Protein AF-A0A528AWJ3-F1 (afdb_monomer_lite)

Radius of gyration: 20.51 Å; chains: 1; bounding box: 45×67×60 Å

Structure (mmCIF, N/CA/C/O backbone):
data_AF-A0A528AWJ3-F1
#
_entry.id   AF-A0A528AWJ3-F1
#
loop_
_atom_site.group_PDB
_atom_site.id
_atom_site.type_symbol
_atom_site.label_atom_id
_atom_site.label_alt_id
_atom_site.label_comp_id
_atom_site.label_asym_id
_atom_site.label_entity_id
_atom_site.label_seq_id
_atom_site.pdbx_PDB_ins_code
_atom_site.Cartn_x
_atom_site.Cartn_y
_atom_site.Cartn_z
_atom_site.occupancy
_atom_site.B_iso_or_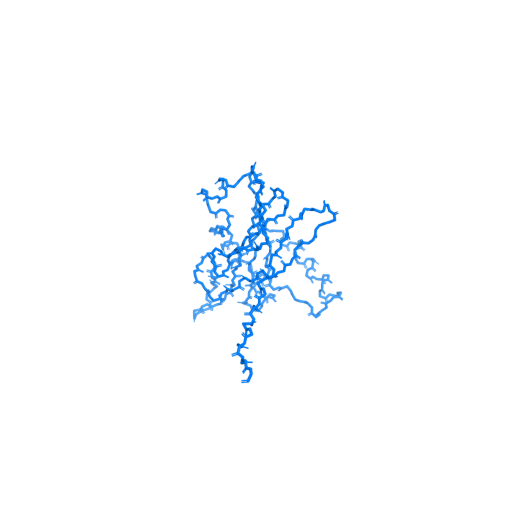equiv
_atom_site.auth_seq_id
_atom_site.auth_comp_id
_atom_site.auth_asym_id
_atom_site.auth_atom_id
_atom_site.pdbx_PDB_model_num
ATOM 1 N N . MET A 1 1 ? -3.768 12.787 -2.830 1.00 46.75 1 MET A N 1
ATOM 2 C CA . MET A 1 1 ? -2.562 13.603 -2.541 1.00 46.75 1 MET A CA 1
ATOM 3 C C . MET A 1 1 ? -1.478 13.110 -3.487 1.00 46.75 1 MET A C 1
ATOM 5 O O . MET A 1 1 ? -1.404 11.903 -3.645 1.00 46.75 1 MET A O 1
ATOM 9 N N . LYS A 1 2 ? -0.705 13.971 -4.160 1.00 54.62 2 LYS A N 1
ATOM 10 C CA . LYS A 1 2 ? 0.422 13.482 -4.975 1.00 54.62 2 LYS A CA 1
ATOM 11 C C . LYS A 1 2 ? 1.639 13.238 -4.072 1.00 54.62 2 LYS A C 1
ATOM 13 O O . LYS A 1 2 ? 1.894 14.103 -3.226 1.00 54.62 2 LYS A O 1
ATOM 18 N N . PRO A 1 3 ? 2.358 12.112 -4.220 1.00 64.44 3 PRO A N 1
ATOM 19 C CA . PRO A 1 3 ? 3.643 11.906 -3.562 1.00 64.44 3 PRO A CA 1
ATOM 20 C C . PRO A 1 3 ? 4.598 13.079 -3.826 1.00 64.44 3 PRO A C 1
ATOM 22 O O . PRO A 1 3 ? 4.513 13.758 -4.848 1.00 64.44 3 PRO A O 1
ATOM 25 N N . ASN A 1 4 ? 5.486 13.365 -2.872 1.00 78.00 4 ASN A N 1
ATOM 26 C CA . ASN A 1 4 ? 6.533 14.366 -3.062 1.00 78.00 4 ASN A CA 1
ATOM 27 C C . ASN A 1 4 ? 7.784 13.680 -3.624 1.00 78.00 4 ASN A C 1
ATOM 29 O O . ASN A 1 4 ? 8.653 13.246 -2.861 1.00 78.00 4 ASN A O 1
ATOM 33 N N . ASP A 1 5 ? 7.871 13.606 -4.950 1.00 79.88 5 ASP A N 1
ATOM 34 C CA . ASP A 1 5 ? 8.945 12.917 -5.678 1.00 79.88 5 ASP A CA 1
ATOM 35 C C . ASP A 1 5 ? 10.340 13.404 -5.268 1.00 79.88 5 ASP A C 1
ATOM 37 O O . ASP A 1 5 ? 11.279 12.617 -5.133 1.00 79.88 5 ASP A O 1
ATOM 41 N N . GLN A 1 6 ? 10.481 14.706 -5.002 1.00 83.94 6 GLN A N 1
ATOM 42 C CA . GLN A 1 6 ? 11.745 15.289 -4.560 1.00 83.94 6 GLN A CA 1
ATOM 43 C C . GLN A 1 6 ? 12.164 14.741 -3.190 1.00 83.94 6 GLN A C 1
ATOM 45 O O . GLN A 1 6 ? 13.336 14.426 -2.977 1.00 83.94 6 GLN A O 1
ATOM 50 N N . ALA A 1 7 ? 11.215 14.594 -2.263 1.00 85.75 7 ALA A N 1
ATOM 51 C CA . ALA A 1 7 ? 11.493 14.037 -0.945 1.00 85.75 7 ALA A CA 1
ATOM 52 C C . ALA A 1 7 ? 11.870 12.551 -1.022 1.00 85.75 7 ALA A C 1
ATOM 54 O O . ALA A 1 7 ? 12.755 12.120 -0.284 1.00 85.75 7 ALA A O 1
ATOM 55 N N . VAL A 1 8 ? 11.228 11.775 -1.902 1.00 86.12 8 VAL A N 1
ATOM 56 C CA . VAL A 1 8 ? 11.547 10.351 -2.102 1.00 86.12 8 VAL A CA 1
ATOM 57 C C . VAL A 1 8 ? 12.961 10.190 -2.656 1.00 86.12 8 VAL A C 1
ATOM 59 O O . VAL A 1 8 ? 13.755 9.443 -2.083 1.00 86.12 8 VAL A O 1
ATOM 62 N N . ARG A 1 9 ? 13.322 10.952 -3.695 1.00 89.31 9 ARG A N 1
ATOM 63 C CA . ARG A 1 9 ? 14.670 10.920 -4.286 1.00 89.31 9 ARG A CA 1
ATOM 64 C C . ARG A 1 9 ? 15.745 11.309 -3.274 1.00 89.31 9 ARG A C 1
ATOM 66 O O . ARG A 1 9 ? 16.703 10.564 -3.096 1.00 89.31 9 ARG A O 1
ATOM 73 N N . LEU A 1 10 ? 15.537 12.399 -2.533 1.00 90.75 10 LEU A N 1
ATO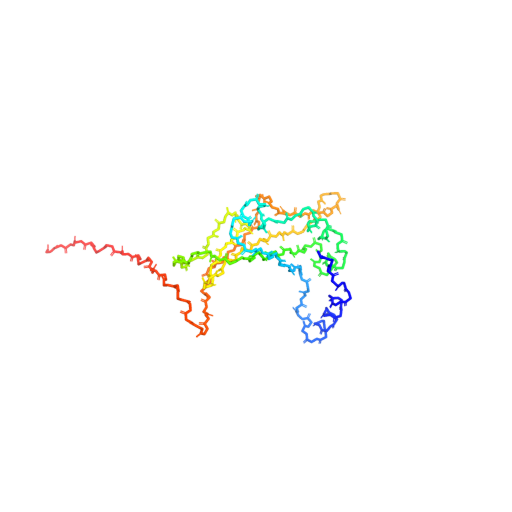M 74 C CA . LEU A 1 10 ? 16.481 12.850 -1.507 1.00 90.75 10 LEU A CA 1
ATOM 75 C C . LEU A 1 10 ? 16.674 11.810 -0.390 1.00 90.75 10 LEU A C 1
ATOM 77 O O . LEU A 1 10 ? 17.795 11.565 0.054 1.00 90.75 10 LEU A O 1
ATOM 81 N N . LYS A 1 11 ? 15.587 11.177 0.068 1.00 89.12 11 LYS A N 1
ATOM 82 C CA . LYS A 1 11 ? 15.665 10.097 1.063 1.00 89.12 11 LYS A CA 1
ATOM 83 C C . LYS A 1 11 ? 16.395 8.880 0.501 1.00 89.12 11 LYS A C 1
ATOM 85 O O . LYS A 1 11 ? 17.208 8.300 1.213 1.00 89.12 11 LYS A O 1
ATOM 90 N N . SER A 1 12 ? 16.141 8.519 -0.756 1.00 88.81 12 SER A N 1
ATOM 91 C CA . SER A 1 12 ? 16.838 7.414 -1.417 1.00 88.81 12 SER A CA 1
ATOM 92 C C . SER A 1 12 ? 18.342 7.675 -1.498 1.00 88.81 12 SER A C 1
ATOM 94 O O . SER A 1 12 ? 19.117 6.805 -1.125 1.00 88.81 12 SER A O 1
ATOM 96 N N . GLU A 1 13 ? 18.764 8.881 -1.888 1.00 92.12 13 GLU A N 1
ATOM 97 C CA . GLU A 1 13 ? 20.184 9.261 -1.931 1.00 92.12 13 GLU A CA 1
ATOM 98 C C . GLU A 1 13 ? 20.856 9.187 -0.554 1.00 92.12 13 GLU A C 1
ATOM 100 O O . GLU A 1 13 ? 21.994 8.730 -0.431 1.00 92.12 13 GLU A O 1
ATOM 105 N N . LEU A 1 14 ? 20.163 9.619 0.504 1.00 93.00 14 LEU A N 1
ATOM 106 C CA . LEU A 1 14 ? 20.662 9.487 1.872 1.00 93.00 14 LEU A CA 1
ATOM 107 C C . LEU A 1 14 ? 20.845 8.012 2.255 1.00 93.00 14 LEU A C 1
ATOM 109 O O . LEU A 1 14 ? 21.882 7.649 2.814 1.00 93.00 14 LEU A O 1
ATOM 113 N N . MET A 1 15 ? 19.855 7.169 1.951 1.00 92.44 15 MET A N 1
ATOM 114 C CA . MET A 1 15 ? 19.887 5.743 2.277 1.00 92.44 15 MET A CA 1
ATOM 115 C C . MET A 1 15 ? 20.966 4.999 1.492 1.00 92.44 15 MET A C 1
ATOM 117 O O . MET A 1 15 ? 21.692 4.214 2.097 1.00 92.44 15 MET A O 1
ATOM 121 N N . ASP A 1 16 ? 21.163 5.317 0.211 1.00 91.88 16 ASP A N 1
ATOM 122 C CA . ASP A 1 16 ? 22.238 4.748 -0.611 1.00 91.88 16 ASP A CA 1
ATOM 123 C C . ASP A 1 16 ? 23.625 5.020 0.007 1.00 91.88 16 ASP A C 1
ATOM 125 O O . ASP A 1 16 ? 24.536 4.201 -0.096 1.00 91.88 16 ASP A O 1
ATOM 129 N N . ARG A 1 17 ? 23.797 6.159 0.693 1.00 93.75 17 ARG A N 1
ATOM 130 C CA . ARG A 1 17 ? 25.060 6.520 1.361 1.00 93.75 17 ARG A CA 1
ATOM 131 C C . ARG A 1 17 ? 25.192 5.916 2.754 1.00 93.75 17 ARG A C 1
ATOM 133 O O . ARG A 1 17 ? 26.287 5.516 3.140 1.00 93.75 17 ARG A O 1
ATOM 140 N N . TRP A 1 18 ? 24.110 5.904 3.527 1.00 93.44 18 TRP A N 1
ATOM 141 C CA . TRP A 1 18 ? 24.140 5.500 4.934 1.00 93.44 18 TRP A CA 1
ATOM 142 C C . TRP A 1 18 ? 24.013 3.984 5.110 1.00 93.44 18 TRP A C 1
ATOM 144 O O . TRP A 1 18 ? 24.675 3.387 5.957 1.00 93.44 18 TRP A O 1
ATOM 154 N N . ALA A 1 19 ? 23.147 3.358 4.320 1.00 92.38 19 ALA A N 1
ATOM 155 C CA . ALA A 1 19 ? 22.792 1.951 4.413 1.00 92.38 19 ALA A CA 1
ATOM 156 C C . ALA A 1 19 ? 22.639 1.344 3.004 1.00 92.38 19 ALA A C 1
ATOM 158 O O . ALA A 1 19 ? 21.545 0.917 2.645 1.00 92.38 19 ALA A O 1
ATOM 159 N N . PRO A 1 20 ? 23.731 1.239 2.219 1.00 90.50 20 PRO A N 1
ATOM 160 C CA . PRO A 1 20 ? 23.702 0.782 0.818 1.00 90.50 20 PRO A CA 1
ATOM 161 C C . PRO A 1 20 ? 23.189 -0.653 0.616 1.00 90.50 20 PRO A C 1
ATOM 163 O O . PRO A 1 20 ? 22.956 -1.085 -0.506 1.00 90.50 20 PRO A O 1
ATOM 166 N N . HIS A 1 21 ? 23.048 -1.418 1.697 1.00 88.25 21 HIS A N 1
ATOM 167 C CA . HIS A 1 21 ? 22.469 -2.759 1.691 1.00 88.25 21 HIS A CA 1
ATOM 168 C C . HIS A 1 21 ? 20.930 -2.748 1.740 1.00 88.25 21 HIS A C 1
ATOM 170 O O . HIS A 1 21 ? 20.316 -3.810 1.673 1.00 88.25 21 HIS A O 1
ATOM 176 N N . LEU A 1 22 ? 20.308 -1.576 1.905 1.00 88.56 22 LEU A N 1
ATOM 177 C CA . LEU A 1 22 ? 18.863 -1.382 1.867 1.00 88.56 22 LEU A CA 1
ATOM 178 C C . LEU A 1 22 ? 18.472 -0.724 0.543 1.00 88.56 22 LEU A C 1
ATOM 180 O O . LEU A 1 22 ? 19.149 0.180 0.062 1.00 88.56 22 LEU A O 1
ATOM 184 N N . THR A 1 23 ? 17.348 -1.153 -0.022 1.00 87.12 23 THR A N 1
ATOM 185 C CA . THR A 1 23 ? 16.823 -0.633 -1.290 1.00 87.12 23 THR A CA 1
ATOM 186 C C . THR A 1 23 ? 15.380 -0.186 -1.105 1.00 87.12 23 THR A C 1
ATOM 188 O O . THR A 1 23 ? 14.628 -0.778 -0.328 1.00 87.12 23 THR A O 1
ATOM 191 N N . LEU A 1 24 ? 14.989 0.869 -1.819 1.00 89.94 24 LEU A N 1
ATOM 192 C CA . LEU A 1 24 ? 13.593 1.268 -1.931 1.00 89.94 24 LEU A CA 1
ATOM 193 C C . LEU A 1 24 ? 12.838 0.226 -2.766 1.00 89.94 24 LEU A C 1
ATOM 195 O O . LEU A 1 24 ? 13.090 0.096 -3.958 1.00 89.94 24 LEU A O 1
ATOM 199 N N . ILE A 1 25 ? 11.917 -0.498 -2.134 1.00 92.50 25 ILE A N 1
ATOM 200 C CA . ILE A 1 25 ? 11.146 -1.576 -2.776 1.00 92.50 25 ILE A CA 1
ATOM 201 C C . ILE A 1 25 ? 9.660 -1.247 -2.943 1.00 92.50 25 ILE A C 1
ATOM 203 O O . ILE A 1 25 ? 8.906 -2.085 -3.428 1.00 92.50 25 ILE A O 1
ATOM 207 N N . GLY A 1 26 ? 9.196 -0.079 -2.496 1.00 92.25 26 GLY A N 1
ATOM 208 C CA . GLY A 1 26 ? 7.766 0.196 -2.471 1.00 92.25 26 GLY A CA 1
ATOM 209 C C . GLY A 1 26 ? 7.373 1.581 -1.985 1.00 92.25 26 GLY A C 1
ATOM 210 O O . GLY A 1 26 ? 8.203 2.330 -1.467 1.00 92.25 26 GLY A O 1
ATOM 211 N N . ASP A 1 27 ? 6.081 1.860 -2.122 1.00 89.06 27 ASP A N 1
ATOM 212 C CA . ASP A 1 27 ? 5.407 3.031 -1.569 1.00 89.06 27 ASP A CA 1
ATOM 213 C C . ASP A 1 27 ? 4.499 2.647 -0.390 1.00 89.06 27 ASP A C 1
ATOM 215 O O . ASP A 1 27 ? 3.952 1.539 -0.314 1.00 89.06 27 ASP A O 1
ATOM 219 N N . PHE A 1 28 ? 4.343 3.598 0.528 1.00 91.44 28 PHE A N 1
ATOM 220 C CA . PHE A 1 28 ? 3.425 3.533 1.648 1.00 91.44 28 PHE A CA 1
ATOM 221 C C . PHE A 1 28 ? 2.625 4.829 1.756 1.00 91.44 28 PHE A C 1
ATOM 223 O O . PHE A 1 28 ? 3.195 5.909 1.934 1.00 91.44 28 PHE A O 1
ATOM 230 N N . HIS A 1 29 ? 1.301 4.709 1.784 1.00 90.56 29 HIS A N 1
ATOM 231 C CA . HIS A 1 29 ? 0.410 5.832 2.057 1.00 90.56 29 HIS A CA 1
ATOM 232 C C . HIS A 1 29 ? -0.710 5.442 3.018 1.00 90.56 29 HIS A C 1
ATOM 234 O O . HIS A 1 29 ? -0.936 4.268 3.323 1.00 90.56 29 HIS A O 1
ATOM 240 N N . SER A 1 30 ? -1.408 6.451 3.530 1.00 93.56 30 SER A N 1
ATOM 241 C CA . SER A 1 30 ? -2.498 6.259 4.473 1.00 93.56 30 SER A CA 1
ATOM 242 C C . SER A 1 30 ? -3.797 6.907 4.017 1.00 93.56 30 SER A C 1
ATOM 244 O O . SER A 1 30 ? -3.806 8.002 3.455 1.00 93.56 30 SER A O 1
ATOM 246 N N . HIS A 1 31 ? -4.905 6.236 4.321 1.00 93.62 31 HIS A N 1
ATOM 247 C CA . HIS A 1 31 ? -6.254 6.777 4.204 1.00 93.62 31 HIS A CA 1
ATOM 248 C C . HIS A 1 31 ? -6.818 7.010 5.600 1.00 93.62 31 HIS A C 1
ATOM 250 O O . HIS A 1 31 ? -6.798 6.121 6.451 1.00 93.62 31 HIS A O 1
ATOM 256 N N . THR A 1 32 ? -7.328 8.207 5.849 1.00 94.75 32 THR A N 1
ATOM 257 C CA . THR A 1 32 ? -7.944 8.562 7.128 1.00 94.75 32 THR A CA 1
ATOM 258 C C . THR A 1 32 ? -9.430 8.778 6.926 1.00 94.75 32 THR A C 1
ATOM 260 O O . THR A 1 32 ? -9.815 9.514 6.021 1.00 94.75 32 THR A O 1
ATOM 263 N N . TYR A 1 33 ? -10.235 8.187 7.801 1.00 95.12 33 TYR A N 1
ATOM 264 C CA . TYR A 1 33 ? -11.685 8.345 7.805 1.00 95.12 33 TYR A CA 1
ATOM 265 C C . TYR A 1 33 ? -12.178 8.657 9.211 1.00 95.12 33 TYR A C 1
ATOM 267 O O . TYR A 1 33 ? -11.580 8.226 10.204 1.00 95.12 33 TYR A O 1
ATOM 275 N N . GLU A 1 34 ? -13.300 9.362 9.297 1.00 92.94 34 GLU A N 1
ATOM 276 C CA . GLU A 1 34 ? -13.862 9.791 10.577 1.00 92.94 34 GLU A CA 1
ATOM 277 C C . GLU A 1 34 ? -14.329 8.591 11.401 1.00 92.94 34 GLU A C 1
ATOM 279 O O . GLU A 1 34 ? -14.142 8.527 12.619 1.00 92.94 34 GLU A O 1
ATOM 284 N N . ASN A 1 35 ? -14.938 7.605 10.742 1.00 92.62 35 ASN A N 1
ATOM 285 C CA . ASN A 1 35 ? -15.548 6.475 11.426 1.00 92.62 35 ASN A CA 1
ATOM 286 C C . ASN A 1 35 ? -15.624 5.210 10.562 1.00 92.62 35 ASN A C 1
ATOM 288 O O . ASN A 1 35 ? -15.424 5.212 9.350 1.00 92.62 35 ASN A O 1
ATOM 292 N N . LEU A 1 36 ? -15.963 4.102 11.222 1.00 92.56 36 LEU A N 1
ATOM 293 C CA . LEU A 1 36 ? -16.066 2.785 10.597 1.00 92.56 36 LEU A CA 1
ATOM 294 C C . LEU A 1 36 ? -17.152 2.690 9.509 1.00 92.56 36 LEU A C 1
ATOM 296 O O . LEU A 1 36 ? -17.029 1.837 8.632 1.00 92.56 36 LEU A O 1
ATOM 300 N N . ALA A 1 37 ? -18.221 3.493 9.577 1.00 93.12 37 ALA A N 1
ATOM 301 C CA . ALA A 1 37 ? -19.278 3.458 8.565 1.00 93.12 37 ALA A CA 1
ATOM 302 C C . ALA A 1 37 ? -18.751 4.001 7.234 1.00 93.12 37 ALA A C 1
ATOM 304 O O . ALA A 1 37 ? -18.831 3.305 6.229 1.00 93.12 37 ALA A O 1
ATOM 305 N N . GLU A 1 38 ? -18.073 5.149 7.271 1.00 94.00 38 GLU A N 1
ATOM 306 C CA . GLU A 1 38 ? -17.440 5.754 6.097 1.00 94.00 38 GLU A CA 1
ATOM 307 C C . GLU A 1 38 ? -16.473 4.783 5.402 1.00 94.00 38 GLU A C 1
ATOM 309 O O . GLU A 1 38 ? -16.596 4.538 4.203 1.00 94.00 38 GLU A O 1
ATOM 314 N N . VAL A 1 39 ? -15.583 4.133 6.167 1.00 94.38 39 VAL A N 1
ATOM 315 C CA . VAL A 1 39 ? -14.650 3.124 5.630 1.00 94.38 39 VAL A CA 1
ATOM 316 C C . VAL A 1 39 ? -15.390 1.991 4.917 1.00 94.38 39 VAL A C 1
ATOM 318 O O . VAL A 1 39 ? -14.933 1.508 3.882 1.00 94.38 39 VAL A O 1
ATOM 321 N N . ARG A 1 40 ? -16.507 1.517 5.478 1.00 92.44 40 ARG A N 1
ATOM 322 C CA . ARG A 1 40 ? -17.264 0.383 4.928 1.00 92.44 40 ARG A CA 1
ATOM 323 C C . ARG A 1 40 ? -18.035 0.763 3.676 1.00 92.44 40 ARG A C 1
ATOM 325 O O . ARG A 1 40 ? -18.006 -0.007 2.718 1.00 92.44 40 ARG A O 1
ATOM 332 N N . ASP A 1 41 ? -18.678 1.922 3.690 1.00 92.81 41 ASP A N 1
ATOM 333 C CA . ASP A 1 41 ? -19.552 2.380 2.613 1.00 92.81 41 ASP A CA 1
ATOM 334 C C . ASP A 1 41 ? -18.776 2.551 1.307 1.00 92.81 41 ASP A C 1
ATOM 336 O O . ASP A 1 41 ? -19.239 2.135 0.244 1.00 92.81 41 ASP A O 1
ATOM 340 N N . ILE A 1 42 ? -17.553 3.082 1.393 1.00 93.25 42 ILE A N 1
ATOM 341 C CA . ILE A 1 42 ? -16.710 3.318 0.215 1.00 93.25 42 ILE A CA 1
ATOM 342 C C . ILE A 1 42 ? -15.613 2.269 0.030 1.00 93.25 42 ILE A C 1
ATOM 344 O O . ILE A 1 42 ? -14.829 2.369 -0.908 1.00 93.25 42 ILE A O 1
ATOM 348 N N . ARG A 1 43 ? -15.539 1.273 0.924 1.00 94.31 43 ARG A N 1
ATOM 349 C CA . ARG A 1 43 ? -14.431 0.306 1.000 1.00 94.31 43 ARG A CA 1
ATOM 350 C C . ARG A 1 43 ? -13.067 1.000 1.050 1.00 94.31 43 ARG A C 1
ATOM 352 O O . ARG A 1 43 ? -12.151 0.626 0.334 1.00 94.31 43 ARG A O 1
ATOM 359 N N . GLY A 1 44 ? -12.905 1.973 1.945 1.00 94.38 44 GLY A N 1
ATOM 360 C CA . GLY A 1 44 ? -11.703 2.815 2.056 1.00 94.38 44 GLY A CA 1
ATOM 361 C C . GLY A 1 44 ? -10.396 2.085 2.405 1.00 94.38 44 GLY A C 1
ATOM 362 O O . GLY A 1 44 ? -9.341 2.710 2.479 1.00 94.38 44 GLY A O 1
ATOM 363 N N . PHE A 1 45 ? -10.455 0.774 2.656 1.00 94.56 45 PHE A N 1
ATOM 364 C CA . PHE A 1 45 ? -9.300 -0.122 2.789 1.00 94.56 45 PHE A CA 1
ATOM 365 C C . PHE A 1 45 ? -8.833 -0.728 1.454 1.00 94.56 45 PHE A C 1
ATOM 367 O O . PHE A 1 45 ? -7.805 -1.399 1.416 1.00 94.56 45 PHE A O 1
ATOM 374 N N . GLU A 1 46 ? -9.585 -0.546 0.369 1.00 95.75 46 GLU A N 1
ATOM 375 C CA . GLU A 1 46 ? -9.181 -0.890 -0.994 1.00 95.75 46 GLU A CA 1
ATOM 376 C C . GLU A 1 46 ? -8.393 0.280 -1.615 1.00 95.75 46 GLU A C 1
ATOM 378 O O . GLU A 1 46 ? -8.629 1.442 -1.285 1.00 95.75 46 GLU A O 1
ATOM 383 N N . PHE A 1 47 ? -7.442 -0.026 -2.501 1.00 95.81 47 PHE A N 1
ATOM 384 C CA . PHE A 1 47 ? -6.799 0.990 -3.337 1.00 95.81 47 PHE A CA 1
ATOM 385 C C . PHE A 1 47 ? -7.842 1.619 -4.263 1.00 95.81 47 PHE A C 1
ATOM 387 O O . PHE A 1 47 ? -8.664 0.902 -4.839 1.00 95.81 47 PHE A O 1
ATOM 394 N N . SER A 1 48 ? -7.817 2.935 -4.418 1.00 94.38 48 SER A N 1
ATOM 395 C CA . SER A 1 48 ? -8.610 3.619 -5.434 1.00 94.38 48 SER A CA 1
ATOM 396 C C . SER A 1 48 ? -7.960 3.497 -6.814 1.00 94.38 48 SER A C 1
ATOM 398 O O . SER A 1 48 ? -6.765 3.221 -6.936 1.00 94.38 48 SER A O 1
ATOM 400 N N . ASP A 1 49 ? -8.726 3.783 -7.868 1.00 94.69 49 ASP A N 1
ATOM 401 C CA . ASP A 1 49 ? -8.185 3.856 -9.232 1.00 94.69 49 ASP A CA 1
ATOM 402 C C . ASP A 1 49 ? -7.063 4.903 -9.347 1.00 94.69 49 ASP A C 1
ATOM 404 O O . ASP A 1 49 ? -6.136 4.745 -10.137 1.00 94.69 49 ASP A O 1
ATOM 408 N N . ALA A 1 50 ? -7.129 5.971 -8.543 1.00 93.56 50 ALA A N 1
ATOM 409 C CA . ALA A 1 50 ? -6.093 6.996 -8.499 1.00 93.56 50 ALA A CA 1
ATOM 410 C C . ALA A 1 50 ? -4.808 6.490 -7.827 1.00 93.56 50 ALA A C 1
ATOM 412 O O . ALA A 1 50 ? -3.720 6.845 -8.282 1.00 93.56 50 ALA A O 1
ATOM 413 N N . ASP A 1 51 ? -4.926 5.650 -6.794 1.00 94.25 51 ASP A N 1
ATOM 414 C CA . ASP A 1 51 ? -3.771 5.029 -6.134 1.00 94.25 51 ASP A CA 1
ATOM 415 C C . ASP A 1 51 ? -3.081 4.056 -7.096 1.00 94.25 51 ASP A C 1
ATOM 417 O O . ASP A 1 51 ? -1.870 4.138 -7.295 1.00 94.25 51 ASP A O 1
ATOM 421 N N . GLU A 1 52 ? -3.853 3.194 -7.774 1.00 95.38 52 GLU A N 1
ATOM 422 C CA . GLU A 1 52 ? -3.311 2.272 -8.780 1.00 95.38 52 GLU A CA 1
ATOM 423 C C . GLU A 1 52 ? -2.670 3.028 -9.955 1.00 95.38 52 GLU A C 1
ATOM 425 O O . GLU A 1 52 ? -1.566 2.682 -10.375 1.00 95.38 52 GLU A O 1
ATOM 430 N N . ALA A 1 53 ? -3.313 4.082 -10.468 1.00 94.94 53 ALA A N 1
ATOM 431 C CA . ALA A 1 53 ? -2.757 4.887 -11.554 1.00 94.94 53 ALA A CA 1
ATOM 432 C C . ALA A 1 53 ? -1.448 5.576 -11.147 1.00 94.94 53 ALA A C 1
ATOM 434 O O . ALA A 1 53 ? -0.467 5.495 -11.883 1.00 94.94 53 ALA A O 1
ATOM 435 N N . SER A 1 54 ? -1.408 6.202 -9.965 1.00 93.25 54 SER A N 1
ATOM 436 C CA . SER A 1 54 ? -0.194 6.849 -9.455 1.00 93.25 54 SER A CA 1
ATOM 437 C C . SER A 1 54 ? 0.939 5.846 -9.243 1.00 93.25 54 SER A C 1
ATOM 439 O O . SER A 1 54 ? 2.088 6.165 -9.521 1.00 93.25 54 SER A O 1
ATOM 441 N N . PHE A 1 55 ? 0.627 4.638 -8.770 1.00 94.69 55 PHE A N 1
ATOM 442 C CA . PHE A 1 55 ? 1.614 3.583 -8.550 1.00 94.69 55 PHE A CA 1
ATOM 443 C C . PHE A 1 55 ? 2.197 3.027 -9.855 1.00 94.69 55 PHE A C 1
ATOM 445 O O . PHE A 1 55 ? 3.380 2.696 -9.917 1.00 94.69 55 PHE A O 1
ATOM 452 N N . LEU A 1 56 ? 1.385 2.903 -10.908 1.00 95.88 56 LEU A N 1
ATOM 453 C CA . LEU A 1 56 ? 1.840 2.418 -12.216 1.00 95.88 56 LEU A CA 1
ATOM 454 C C . LEU A 1 56 ? 2.684 3.461 -12.974 1.00 95.88 56 LEU A C 1
ATOM 456 O O . LEU A 1 56 ? 3.558 3.079 -13.756 1.00 95.88 56 LEU A O 1
ATOM 460 N N . ASP A 1 57 ? 2.437 4.749 -12.734 1.00 95.19 57 ASP A N 1
ATOM 461 C CA . ASP A 1 57 ? 3.105 5.881 -13.396 1.00 95.19 57 ASP A CA 1
ATOM 462 C C . ASP A 1 57 ? 4.436 6.296 -12.723 1.00 95.19 57 ASP A C 1
ATOM 464 O O . ASP A 1 57 ? 5.168 7.128 -13.252 1.00 95.19 57 ASP A O 1
ATOM 468 N N . ASP A 1 58 ? 4.795 5.714 -11.570 1.00 93.56 58 ASP A N 1
ATOM 469 C CA . ASP A 1 58 ? 6.017 6.073 -10.830 1.00 93.56 58 ASP A CA 1
ATOM 470 C C . ASP A 1 58 ? 7.274 5.376 -11.380 1.00 93.56 58 ASP A C 1
ATOM 472 O O . ASP A 1 58 ? 7.746 4.361 -10.863 1.00 93.56 58 ASP A O 1
ATOM 476 N N . ASP A 1 59 ? 7.860 5.945 -12.432 1.00 94.12 59 ASP A N 1
ATOM 477 C CA . ASP A 1 59 ? 9.082 5.417 -13.052 1.00 94.12 59 ASP A CA 1
ATOM 478 C C . ASP A 1 59 ? 10.239 5.206 -12.069 1.00 94.12 59 ASP A C 1
ATOM 480 O O . ASP A 1 59 ? 10.964 4.215 -12.169 1.00 94.12 59 ASP A O 1
ATOM 484 N N . PHE A 1 60 ? 10.410 6.116 -11.106 1.00 92.94 60 PHE A N 1
ATOM 485 C CA . PHE A 1 60 ? 11.523 6.047 -10.162 1.00 92.94 60 PHE A CA 1
ATOM 486 C C . PHE A 1 60 ? 11.386 4.852 -9.226 1.00 92.94 60 PHE A C 1
ATOM 488 O O . PHE A 1 60 ? 12.359 4.132 -8.987 1.00 92.94 60 PHE A O 1
ATOM 495 N N . LEU A 1 61 ? 10.182 4.638 -8.699 1.00 93.12 61 LEU A N 1
ATOM 496 C CA . LEU A 1 61 ? 9.902 3.503 -7.837 1.00 93.12 61 LEU A CA 1
ATOM 497 C C . LEU A 1 61 ? 10.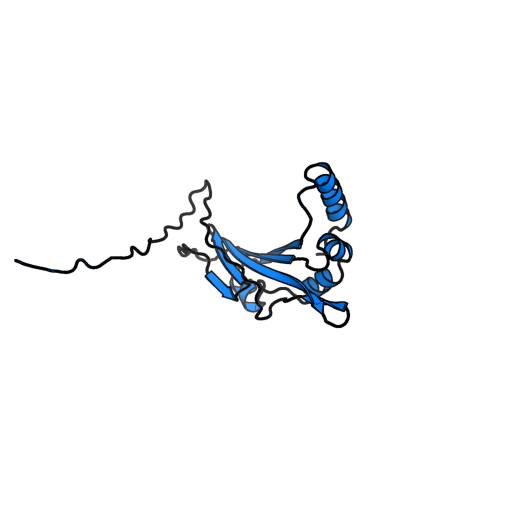088 2.179 -8.585 1.00 93.12 61 LEU A C 1
ATOM 499 O O . LEU A 1 61 ? 10.710 1.260 -8.050 1.00 93.12 61 LEU A O 1
ATOM 503 N N . TRP A 1 62 ? 9.579 2.085 -9.816 1.00 95.19 62 TRP A N 1
ATOM 504 C CA . TRP A 1 62 ? 9.696 0.876 -10.634 1.00 95.19 62 TRP A CA 1
ATOM 505 C C . TRP A 1 62 ? 11.152 0.540 -10.966 1.00 95.19 62 TRP A C 1
ATOM 507 O O . TRP A 1 62 ? 11.560 -0.608 -10.788 1.00 95.19 62 TRP A O 1
ATOM 517 N N . GLU A 1 63 ? 11.955 1.536 -11.349 1.00 93.56 63 GLU A N 1
ATOM 518 C CA . GLU A 1 63 ? 13.389 1.358 -11.601 1.00 93.56 63 GLU A CA 1
ATOM 519 C C . GLU A 1 63 ? 14.122 0.882 -10.335 1.00 93.56 63 GLU A C 1
ATOM 521 O O . GLU A 1 63 ? 14.863 -0.102 -10.366 1.00 93.56 63 GLU A O 1
ATOM 526 N N . ARG A 1 64 ? 13.878 1.533 -9.189 1.00 91.62 64 ARG A N 1
ATOM 527 C CA . ARG A 1 64 ? 14.531 1.190 -7.913 1.00 91.62 64 ARG A CA 1
ATOM 528 C C . ARG A 1 64 ? 14.155 -0.195 -7.394 1.00 91.62 64 ARG A C 1
ATOM 530 O O . ARG A 1 64 ? 14.998 -0.860 -6.795 1.00 91.62 64 ARG A O 1
ATOM 537 N N . ALA A 1 65 ? 12.922 -0.627 -7.637 1.00 93.00 65 ALA A N 1
ATOM 538 C CA . ALA A 1 65 ? 12.413 -1.924 -7.210 1.00 93.00 65 ALA A CA 1
ATOM 539 C C . ALA A 1 65 ? 12.602 -3.036 -8.259 1.00 93.00 65 ALA A C 1
ATOM 541 O O . ALA A 1 65 ? 12.018 -4.110 -8.103 1.00 93.00 65 ALA A O 1
ATOM 542 N N . ASN A 1 66 ? 13.392 -2.800 -9.317 1.00 93.38 66 ASN A N 1
ATOM 543 C CA . ASN A 1 66 ? 13.648 -3.766 -10.392 1.00 93.38 66 ASN A CA 1
ATOM 544 C C . ASN A 1 66 ? 12.344 -4.344 -10.981 1.00 93.38 66 ASN A C 1
ATOM 546 O O . ASN A 1 66 ? 12.142 -5.560 -11.028 1.00 93.38 66 ASN A O 1
ATOM 550 N N . ASP A 1 67 ? 11.431 -3.442 -11.350 1.00 95.44 67 ASP A N 1
ATOM 551 C CA . ASP A 1 67 ? 10.114 -3.717 -11.934 1.00 95.44 67 ASP A CA 1
ATOM 552 C C . ASP A 1 67 ? 9.162 -4.567 -11.071 1.00 95.44 67 ASP A C 1
ATOM 554 O O . ASP A 1 67 ? 8.149 -5.078 -11.561 1.00 95.44 67 ASP A O 1
ATOM 558 N N . GLN A 1 68 ? 9.465 -4.718 -9.776 1.00 94.75 68 GLN A N 1
ATOM 559 C CA . GLN A 1 68 ? 8.640 -5.449 -8.810 1.00 94.75 68 GLN A CA 1
ATOM 560 C C . GLN A 1 68 ? 8.333 -4.633 -7.540 1.00 94.75 68 GLN A C 1
ATOM 562 O O . GLN A 1 68 ? 8.553 -5.123 -6.426 1.00 94.75 68 GLN A O 1
ATOM 567 N N . PRO A 1 69 ? 7.831 -3.385 -7.658 1.00 96.69 69 PRO A N 1
ATOM 568 C CA . PRO A 1 69 ? 7.543 -2.568 -6.488 1.00 96.69 69 PRO A CA 1
ATOM 569 C C . PRO A 1 69 ? 6.368 -3.107 -5.669 1.00 96.69 69 PRO A C 1
ATOM 571 O O . PRO A 1 69 ? 5.473 -3.785 -6.175 1.00 96.69 69 PRO A O 1
ATOM 574 N N . ILE A 1 70 ? 6.339 -2.758 -4.388 1.00 96.00 70 ILE A N 1
ATOM 575 C CA . ILE A 1 70 ? 5.254 -3.066 -3.456 1.00 96.00 70 ILE A CA 1
ATOM 576 C C . ILE A 1 70 ? 4.470 -1.783 -3.172 1.00 96.00 70 ILE A C 1
ATOM 578 O O . ILE A 1 70 ? 5.054 -0.740 -2.900 1.00 96.00 70 ILE A O 1
ATOM 582 N N . MET A 1 71 ? 3.144 -1.861 -3.185 1.00 95.81 71 MET A N 1
ATOM 583 C CA . MET A 1 71 ? 2.266 -0.793 -2.713 1.00 95.81 71 MET A CA 1
ATOM 584 C C . MET A 1 71 ? 1.616 -1.229 -1.402 1.00 95.81 71 MET A C 1
ATOM 586 O O . MET A 1 71 ? 1.010 -2.302 -1.345 1.00 95.81 71 MET A O 1
ATOM 590 N N . LEU A 1 72 ? 1.727 -0.411 -0.356 1.00 95.75 72 LEU A N 1
ATOM 591 C CA . LEU A 1 72 ? 1.098 -0.659 0.940 1.00 95.75 72 LEU A CA 1
ATOM 592 C C . LEU A 1 72 ? 0.226 0.537 1.340 1.00 95.75 72 LEU A C 1
ATOM 594 O O . LEU A 1 72 ? 0.734 1.625 1.590 1.00 95.75 72 LEU A O 1
ATOM 598 N N . ALA A 1 73 ? -1.083 0.323 1.454 1.00 95.44 73 ALA A N 1
ATOM 599 C CA . ALA A 1 73 ? -2.000 1.311 2.015 1.00 95.44 73 ALA A CA 1
ATOM 600 C C . ALA A 1 73 ? -2.351 0.954 3.458 1.00 95.44 73 ALA A C 1
ATOM 602 O O . ALA A 1 73 ? -2.661 -0.202 3.768 1.00 95.44 73 ALA A O 1
ATOM 603 N N . MET A 1 74 ? -2.349 1.962 4.328 1.00 96.44 74 MET A N 1
ATOM 604 C CA . MET A 1 74 ? -2.879 1.862 5.682 1.00 96.44 74 MET A CA 1
ATOM 605 C C . MET A 1 74 ? -4.109 2.743 5.853 1.00 96.44 74 MET A C 1
ATOM 607 O O . MET A 1 74 ? -4.015 3.968 5.900 1.00 96.44 74 MET A O 1
ATOM 611 N N . THR A 1 75 ? -5.261 2.123 6.045 1.00 96.94 75 THR A N 1
ATOM 612 C CA . THR A 1 75 ? -6.485 2.847 6.379 1.00 96.94 75 THR A CA 1
ATOM 613 C C . THR A 1 75 ? -6.655 2.909 7.883 1.00 96.94 75 THR A C 1
ATOM 615 O O . THR A 1 75 ? -6.483 1.896 8.554 1.00 96.94 75 THR A O 1
ATOM 618 N N . ILE A 1 76 ? -7.024 4.068 8.423 1.00 96.19 76 ILE A N 1
ATOM 619 C CA . ILE A 1 76 ? -7.292 4.259 9.849 1.00 96.19 76 ILE A CA 1
ATOM 620 C C . ILE A 1 76 ? -8.618 4.993 10.058 1.00 96.19 76 ILE A C 1
ATOM 622 O O . ILE A 1 76 ? -8.932 5.956 9.357 1.00 96.19 76 ILE A O 1
ATOM 626 N N . CYS A 1 77 ? -9.386 4.557 11.054 1.00 95.31 77 CYS A N 1
ATOM 627 C CA . CYS A 1 77 ? -10.522 5.317 11.567 1.00 95.31 77 CYS A CA 1
ATOM 628 C C . CYS A 1 77 ? -10.673 5.145 13.080 1.00 95.31 77 CYS A C 1
ATOM 630 O O . CYS A 1 77 ? -10.155 4.192 13.674 1.00 95.31 77 CYS A O 1
ATOM 632 N N . LYS A 1 78 ? -11.452 6.034 13.698 1.00 92.31 78 LYS A N 1
ATOM 633 C CA . LYS A 1 78 ? -11.870 5.896 15.095 1.00 92.31 78 LYS A CA 1
ATOM 634 C C . LYS A 1 78 ? -13.109 4.998 15.206 1.00 92.31 78 LYS A C 1
ATOM 636 O O . LYS A 1 78 ? -14.011 5.026 14.366 1.00 92.31 78 LYS A O 1
ATOM 641 N N . LEU A 1 79 ? -13.154 4.166 16.239 1.00 87.12 79 LEU A N 1
ATOM 642 C CA . LEU A 1 79 ? -14.266 3.278 16.556 1.00 87.12 79 LEU A CA 1
ATOM 643 C C . LEU A 1 79 ? -15.218 3.964 17.541 1.00 87.12 79 LEU A C 1
ATOM 645 O O . LEU A 1 79 ? -14.804 4.445 18.590 1.00 87.12 79 LEU A O 1
ATOM 649 N N . ALA A 1 80 ? -16.520 3.943 17.244 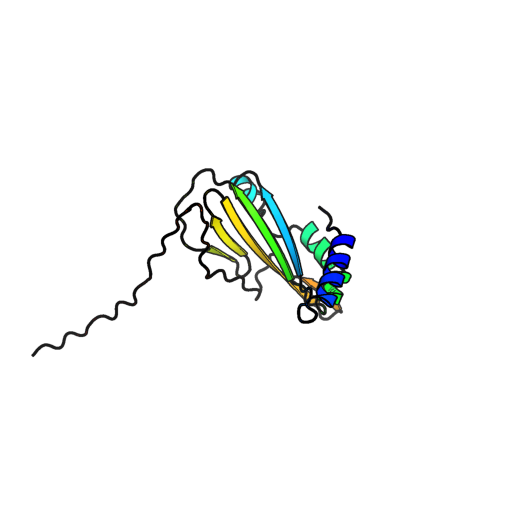1.00 82.56 80 ALA A N 1
ATOM 650 C CA . ALA A 1 80 ? -17.542 4.466 18.157 1.00 82.56 80 ALA A CA 1
ATOM 651 C C . ALA A 1 80 ? -17.692 3.621 19.439 1.00 82.56 80 ALA A C 1
ATOM 653 O O . ALA A 1 80 ? -18.160 4.110 20.465 1.00 82.56 80 ALA A O 1
ATOM 654 N N . ARG A 1 81 ? -17.329 2.334 19.370 1.00 78.06 81 ARG A N 1
ATOM 655 C CA . ARG A 1 81 ? -17.275 1.402 20.501 1.00 78.06 81 ARG A CA 1
ATOM 656 C C . ARG A 1 81 ? -16.059 0.504 20.346 1.00 78.06 81 ARG A C 1
ATOM 658 O O . ARG A 1 81 ? -15.846 -0.054 19.270 1.00 78.06 81 ARG A O 1
ATOM 665 N N . VAL A 1 82 ? -15.307 0.340 21.427 1.00 72.81 82 VAL A N 1
ATOM 666 C CA . VAL A 1 82 ? -14.158 -0.565 21.477 1.00 72.81 82 VAL A CA 1
ATOM 667 C C . VAL A 1 82 ? -14.634 -1.919 21.982 1.00 72.81 82 VAL A C 1
ATOM 669 O O . VAL A 1 82 ? -15.172 -2.027 23.082 1.00 72.81 82 VAL A O 1
ATOM 672 N N . HIS A 1 83 ? -14.457 -2.948 21.160 1.00 66.50 83 HIS A N 1
ATOM 673 C CA . HIS A 1 83 ? -14.585 -4.337 21.584 1.00 66.50 83 HIS A CA 1
ATOM 674 C C . HIS A 1 83 ? -13.181 -4.921 21.690 1.00 66.50 83 HIS A C 1
ATOM 676 O O . HIS A 1 83 ? -12.348 -4.658 20.827 1.00 66.50 83 HIS A O 1
ATOM 682 N N . GLU A 1 84 ? -12.918 -5.711 22.730 1.00 58.22 84 GLU A N 1
ATOM 683 C CA . GLU A 1 84 ? -11.633 -6.395 22.880 1.00 58.22 84 GLU A CA 1
ATOM 684 C C . GLU A 1 84 ? -11.416 -7.332 21.677 1.00 58.22 84 GLU A C 1
ATOM 686 O O . GLU A 1 84 ? -12.154 -8.300 21.482 1.00 58.22 84 GLU A O 1
ATOM 691 N N . LYS A 1 85 ? -10.438 -7.009 20.822 1.00 62.41 85 LYS A N 1
ATOM 692 C CA . LYS A 1 85 ? -10.081 -7.793 19.633 1.00 62.41 85 LYS A CA 1
ATOM 693 C C . LYS A 1 85 ? -8.611 -8.139 19.630 1.00 62.41 85 LYS A C 1
ATOM 695 O O . LYS A 1 85 ? -7.770 -7.308 19.330 1.00 62.41 85 LYS A O 1
ATOM 700 N N . HIS A 1 86 ? -8.300 -9.382 19.966 1.00 61.09 86 HIS A N 1
ATOM 701 C CA . HIS A 1 86 ? -6.937 -9.760 20.328 1.00 61.09 86 HIS A CA 1
ATOM 702 C C . HIS A 1 86 ? -6.015 -10.146 19.178 1.00 61.09 86 HIS A C 1
ATOM 704 O O . HIS A 1 86 ? -4.813 -10.303 19.381 1.00 61.09 86 HIS A O 1
ATOM 710 N N . ALA A 1 87 ? -6.576 -10.319 17.988 1.00 70.38 87 ALA A N 1
ATOM 711 C CA . ALA A 1 87 ? -5.853 -10.746 16.809 1.00 70.38 87 ALA A CA 1
ATOM 712 C C . ALA A 1 87 ? -6.220 -9.856 15.628 1.00 70.38 87 ALA A C 1
ATOM 714 O O . ALA A 1 87 ? -7.345 -9.360 15.535 1.00 70.38 87 ALA A O 1
ATOM 715 N N . ALA A 1 88 ? -5.263 -9.704 14.716 1.00 83.38 88 ALA A N 1
ATOM 716 C CA . ALA A 1 88 ? -5.566 -9.203 13.393 1.00 83.38 88 ALA A CA 1
ATOM 717 C C . ALA A 1 88 ? -6.508 -10.183 12.677 1.00 83.38 88 ALA A C 1
ATOM 719 O O . ALA A 1 88 ? -6.395 -11.404 12.821 1.00 83.38 88 ALA A O 1
ATOM 720 N N . GLU A 1 89 ? -7.422 -9.645 11.885 1.00 86.50 89 GLU A N 1
ATOM 721 C CA . GLU A 1 89 ? -8.329 -10.414 11.047 1.00 86.50 89 GLU A CA 1
ATOM 722 C C . GLU A 1 89 ? -8.003 -10.175 9.577 1.00 86.50 89 GLU A C 1
ATOM 724 O O . GLU A 1 89 ? -7.764 -9.050 9.142 1.00 86.50 89 GLU A O 1
ATOM 729 N N . THR A 1 90 ? -8.012 -11.246 8.792 1.00 88.88 90 THR A N 1
ATOM 730 C CA . THR A 1 90 ? -7.771 -11.190 7.351 1.00 88.88 90 THR A CA 1
ATOM 731 C C . THR A 1 90 ? -9.105 -11.113 6.611 1.00 88.88 90 THR A C 1
ATOM 733 O O . THR A 1 90 ? -9.943 -12.000 6.754 1.00 88.88 90 THR A O 1
ATOM 736 N N . ILE A 1 91 ? -9.296 -10.068 5.799 1.00 88.75 91 ILE A N 1
ATOM 737 C CA . ILE A 1 91 ? -10.473 -9.889 4.926 1.00 88.75 91 ILE A CA 1
ATOM 738 C C . ILE A 1 91 ? -10.245 -10.603 3.591 1.00 88.75 91 ILE A C 1
ATOM 740 O O . ILE A 1 91 ? -11.126 -11.282 3.066 1.00 88.75 91 ILE A O 1
ATOM 744 N N . ARG A 1 92 ? -9.039 -10.445 3.041 1.00 90.56 92 ARG A N 1
ATOM 745 C CA . ARG A 1 92 ? -8.555 -11.056 1.797 1.00 90.56 92 ARG A CA 1
ATOM 746 C C . ARG A 1 92 ? -7.082 -11.393 1.990 1.00 90.56 92 ARG A C 1
ATOM 748 O O . ARG A 1 92 ? -6.453 -10.833 2.877 1.00 90.56 92 ARG A O 1
ATOM 755 N N . SER A 1 93 ? -6.508 -12.275 1.174 1.00 90.31 93 SER A N 1
ATOM 756 C CA . SER A 1 93 ? -5.095 -12.674 1.299 1.00 90.31 93 SER A CA 1
ATOM 757 C C . SER A 1 93 ? -4.126 -11.495 1.441 1.00 90.31 93 SER A C 1
ATOM 759 O O . SER A 1 93 ? -3.142 -11.619 2.159 1.00 90.31 93 SER A O 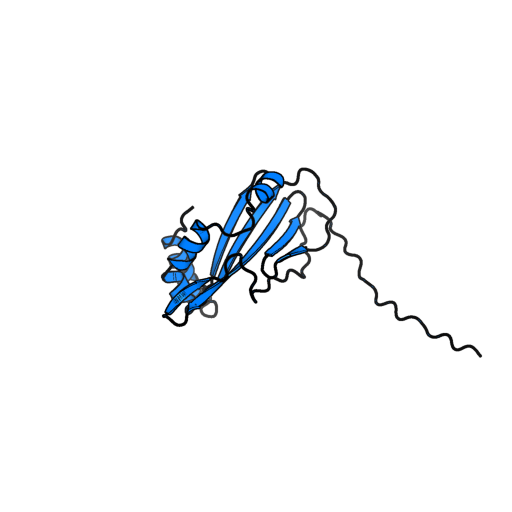1
ATOM 761 N N . ASN A 1 94 ? -4.432 -10.354 0.827 1.00 93.50 94 ASN A N 1
ATOM 762 C CA . ASN A 1 94 ? -3.630 -9.139 0.851 1.00 93.50 94 ASN A CA 1
ATOM 763 C C . ASN A 1 94 ? -4.183 -8.013 1.745 1.00 93.50 94 ASN A C 1
ATOM 765 O O . ASN A 1 94 ? -3.575 -6.949 1.790 1.00 93.50 94 ASN A O 1
ATOM 769 N N . ILE A 1 95 ? -5.305 -8.233 2.443 1.00 93.56 95 ILE A N 1
ATOM 770 C CA . ILE A 1 95 ? -5.962 -7.229 3.290 1.00 93.56 95 ILE A CA 1
ATOM 771 C C . ILE A 1 95 ? -6.210 -7.801 4.681 1.00 93.56 95 ILE A C 1
ATOM 773 O O . ILE A 1 95 ? -6.977 -8.755 4.849 1.00 93.56 95 ILE A O 1
ATOM 777 N N . ALA A 1 96 ? -5.624 -7.172 5.690 1.00 92.31 96 ALA A N 1
ATOM 778 C CA . ALA A 1 96 ? -5.849 -7.503 7.091 1.00 92.31 96 ALA A CA 1
ATOM 779 C C . ALA A 1 96 ? -6.170 -6.245 7.895 1.00 92.31 96 ALA A C 1
ATOM 781 O O . ALA A 1 96 ? -5.816 -5.142 7.493 1.00 92.31 96 ALA A O 1
ATOM 782 N N . TYR A 1 97 ? -6.836 -6.402 9.033 1.00 91.69 97 TYR A N 1
ATOM 783 C CA . TYR A 1 97 ? -7.127 -5.299 9.936 1.00 91.69 97 TYR A CA 1
ATOM 784 C C . TYR A 1 97 ? -6.875 -5.679 11.388 1.00 91.69 97 TYR A C 1
ATOM 786 O O . TYR A 1 97 ? -6.944 -6.850 11.755 1.00 91.69 97 TYR A O 1
ATOM 794 N N . PHE A 1 98 ? -6.580 -4.684 12.214 1.00 88.31 98 PHE A N 1
ATOM 795 C CA . PHE A 1 98 ? -6.348 -4.832 13.647 1.00 88.31 98 PHE A CA 1
ATOM 796 C C . PHE A 1 98 ? -6.732 -3.545 14.380 1.00 88.31 98 PHE A C 1
ATOM 798 O O . PHE A 1 98 ? -6.821 -2.476 13.774 1.00 88.31 98 PHE A O 1
ATOM 805 N N . ASP A 1 99 ? -6.947 -3.655 15.688 1.00 87.00 99 ASP A N 1
ATOM 806 C CA . ASP A 1 99 ? -7.370 -2.537 16.530 1.00 87.00 99 ASP A CA 1
ATOM 807 C C . ASP A 1 99 ? -6.244 -2.146 17.498 1.00 87.00 99 ASP A C 1
ATOM 809 O O . ASP A 1 99 ? -5.549 -3.011 18.036 1.00 87.00 99 ASP A O 1
ATOM 813 N N . VAL A 1 100 ? -6.073 -0.844 17.737 1.00 82.94 100 VAL A N 1
ATOM 814 C CA . VAL A 1 100 ? -5.203 -0.296 18.789 1.00 82.94 100 VAL A CA 1
ATOM 815 C C . VAL A 1 100 ? -5.992 0.768 19.546 1.00 82.94 100 VAL A C 1
ATOM 817 O O . VAL A 1 100 ? -6.268 1.845 19.014 1.00 82.94 100 VAL A O 1
ATOM 820 N N . GLY A 1 101 ? -6.377 0.459 20.786 1.00 81.56 101 GLY A N 1
ATOM 821 C CA . GLY A 1 101 ? -7.243 1.325 21.586 1.00 81.56 101 GLY A CA 1
ATOM 822 C C . GLY A 1 101 ? -8.580 1.577 20.883 1.00 81.56 101 GLY A C 1
ATOM 823 O O . GLY A 1 101 ? -9.303 0.644 20.541 1.00 81.56 101 GLY A O 1
ATOM 824 N N . GLU A 1 102 ? -8.900 2.847 20.648 1.00 86.88 102 GLU A N 1
ATOM 825 C CA . GLU A 1 102 ? -10.114 3.266 19.939 1.00 86.88 102 GLU A CA 1
ATOM 826 C C . GLU A 1 102 ? -9.965 3.360 18.414 1.00 86.88 102 GLU A C 1
ATOM 828 O O . GLU A 1 102 ? -10.883 3.826 17.743 1.00 86.88 102 GLU A O 1
ATOM 833 N N . PHE A 1 103 ? -8.842 2.921 17.848 1.00 89.69 103 PHE A N 1
ATOM 834 C CA . PHE A 1 103 ? -8.571 3.017 16.415 1.00 89.69 103 PHE A CA 1
ATOM 835 C C . PHE A 1 103 ? -8.579 1.643 15.757 1.00 89.69 103 PHE A C 1
ATOM 837 O O . PHE A 1 103 ? -8.031 0.684 16.302 1.00 89.69 103 PHE A O 1
ATOM 844 N N . ARG A 1 104 ? -9.150 1.564 14.554 1.00 91.44 104 ARG A N 1
ATOM 845 C CA . ARG A 1 104 ? -9.000 0.408 13.667 1.00 91.44 104 ARG A CA 1
ATOM 846 C C . ARG A 1 104 ? -8.101 0.764 12.501 1.00 91.44 104 ARG A C 1
ATOM 848 O O . ARG A 1 104 ? -8.291 1.804 11.874 1.00 91.44 104 ARG A O 1
ATOM 855 N N . PHE A 1 105 ? -7.182 -0.143 12.209 1.00 93.00 105 PHE A N 1
ATOM 856 C CA . PHE A 1 105 ? -6.257 -0.087 11.092 1.00 93.00 105 PHE A CA 1
ATOM 857 C C . PHE A 1 105 ? -6.588 -1.199 10.110 1.00 93.00 105 PHE A C 1
ATOM 859 O O . PHE A 1 105 ? -6.787 -2.336 10.528 1.00 93.00 105 PHE A O 1
ATOM 866 N N . TRP A 1 106 ? -6.577 -0.899 8.818 1.00 94.62 106 TRP A N 1
ATOM 867 C CA . TRP A 1 106 ? -6.501 -1.887 7.748 1.00 94.62 106 TRP A CA 1
ATOM 868 C C . TRP A 1 106 ? -5.180 -1.705 7.026 1.00 94.62 106 TRP A C 1
ATOM 870 O O . TRP A 1 106 ? -4.751 -0.580 6.796 1.00 94.62 106 TRP A O 1
ATOM 880 N N . LEU A 1 107 ? -4.562 -2.810 6.646 1.00 95.12 107 LEU A N 1
ATOM 881 C CA . LEU A 1 107 ? -3.408 -2.845 5.770 1.00 95.12 107 LEU A CA 1
ATOM 882 C C . LEU A 1 107 ? -3.798 -3.596 4.505 1.00 95.12 107 LEU A C 1
ATOM 884 O O . LEU A 1 107 ? -4.319 -4.710 4.591 1.00 95.12 107 LEU A O 1
ATOM 888 N N . ASN A 1 108 ? -3.535 -2.987 3.355 1.00 95.81 108 ASN A N 1
ATOM 889 C CA . ASN A 1 108 ? -3.743 -3.568 2.037 1.00 95.81 108 ASN A CA 1
ATOM 890 C C . ASN A 1 108 ? -2.432 -3.528 1.259 1.00 95.81 108 ASN A C 1
ATOM 892 O O . ASN A 1 108 ? -1.807 -2.474 1.162 1.00 95.81 108 ASN A O 1
ATOM 896 N N . ALA A 1 109 ? -2.014 -4.674 0.733 1.00 95.69 109 ALA A N 1
ATOM 897 C CA . ALA A 1 109 ? -0.789 -4.811 -0.038 1.00 95.69 109 ALA A CA 1
ATOM 898 C C . ALA A 1 109 ? -1.085 -5.162 -1.502 1.00 95.69 109 ALA A C 1
ATOM 900 O O . ALA A 1 109 ? -1.931 -6.011 -1.800 1.00 95.69 109 ALA A O 1
ATOM 901 N N . ALA A 1 110 ? -0.324 -4.576 -2.418 1.00 95.94 110 ALA A N 1
ATOM 902 C CA . ALA A 1 110 ? -0.264 -4.978 -3.815 1.00 95.94 110 ALA A CA 1
ATOM 903 C C . ALA A 1 110 ? 1.187 -5.050 -4.296 1.00 95.94 110 ALA A C 1
ATOM 905 O O . ALA A 1 110 ? 2.079 -4.428 -3.723 1.00 95.94 110 ALA A O 1
ATOM 906 N N . VAL A 1 111 ? 1.420 -5.829 -5.349 1.00 96.38 111 VAL A N 1
ATOM 907 C CA . VAL A 1 111 ? 2.733 -5.963 -5.991 1.00 96.38 111 VAL A CA 1
ATOM 908 C C . VAL A 1 111 ? 2.606 -5.565 -7.456 1.00 96.38 111 VAL A C 1
ATOM 910 O O . VAL A 1 111 ? 1.662 -5.988 -8.132 1.00 96.38 111 VAL A O 1
ATOM 913 N N . GLY A 1 112 ? 3.538 -4.737 -7.919 1.00 96.44 112 GLY A N 1
ATOM 914 C CA . GLY A 1 112 ? 3.744 -4.379 -9.314 1.00 96.44 112 GLY A CA 1
ATOM 915 C C . GLY A 1 112 ? 4.527 -5.459 -10.060 1.00 96.44 112 GLY A C 1
ATOM 916 O O . GLY A 1 112 ? 5.353 -6.155 -9.476 1.00 96.44 112 GLY A O 1
ATOM 917 N N . PHE A 1 113 ? 4.232 -5.639 -11.341 1.00 96.38 113 PHE A N 1
ATOM 918 C CA . PHE A 1 113 ? 4.965 -6.526 -12.240 1.00 96.38 113 PHE A CA 1
ATOM 919 C C . PHE A 1 113 ? 4.762 -6.106 -13.699 1.00 96.38 113 PHE A C 1
ATOM 921 O O . PHE A 1 113 ? 3.762 -5.468 -14.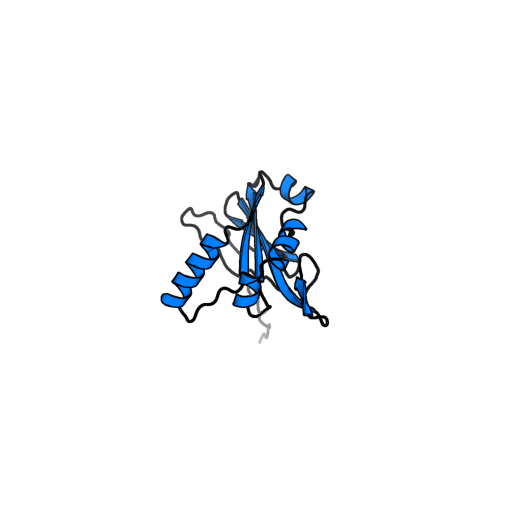038 1.00 96.38 113 PHE A O 1
ATOM 928 N N . LEU A 1 114 ? 5.676 -6.509 -14.579 1.00 96.88 114 LEU A N 1
ATOM 929 C CA . LEU A 1 114 ? 5.478 -6.404 -16.025 1.00 96.88 114 LEU A CA 1
ATOM 930 C C . LEU A 1 114 ? 4.695 -7.615 -16.537 1.00 96.88 114 LEU A C 1
ATOM 932 O O . LEU A 1 114 ? 5.005 -8.759 -16.199 1.00 96.88 114 LEU A O 1
ATOM 936 N N . ASP A 1 115 ? 3.675 -7.376 -17.357 1.00 94.12 115 ASP A N 1
ATOM 937 C CA . ASP A 1 115 ? 3.012 -8.450 -18.095 1.00 94.12 115 ASP A CA 1
ATOM 938 C C . ASP A 1 115 ? 3.852 -8.919 -19.300 1.00 94.12 115 ASP A C 1
ATOM 940 O O . ASP A 1 115 ? 4.931 -8.400 -19.582 1.00 94.12 115 ASP A O 1
ATOM 944 N N . ALA A 1 116 ? 3.356 -9.917 -20.037 1.00 95.25 116 ALA A N 1
ATOM 945 C CA . ALA A 1 116 ? 4.063 -10.482 -21.191 1.00 95.25 116 ALA A CA 1
ATOM 946 C C . ALA A 1 116 ? 4.347 -9.466 -22.318 1.00 95.25 116 ALA A C 1
ATOM 948 O O . ALA A 1 116 ? 5.187 -9.734 -23.174 1.00 95.25 116 ALA A O 1
ATOM 949 N N . SER A 1 117 ? 3.658 -8.319 -22.332 1.00 96.06 117 SER A N 1
ATOM 950 C CA . SER A 1 117 ? 3.900 -7.224 -23.279 1.00 96.06 117 SER A CA 1
ATOM 951 C C . SER A 1 117 ? 4.905 -6.187 -22.769 1.00 96.06 117 SER A C 1
ATOM 953 O O . SER A 1 117 ? 5.190 -5.225 -23.476 1.00 96.06 117 SER A O 1
ATOM 955 N N . GLY A 1 118 ? 5.427 -6.357 -21.551 1.00 94.44 118 GLY A N 1
ATOM 956 C CA . GLY A 1 118 ? 6.244 -5.351 -20.874 1.00 94.44 118 GLY A CA 1
ATOM 957 C C . GLY A 1 118 ? 5.423 -4.211 -20.267 1.00 94.44 118 GLY A C 1
ATOM 958 O O . GLY A 1 118 ? 5.997 -3.214 -19.843 1.00 94.44 118 GLY A O 1
ATOM 959 N N . SER A 1 119 ? 4.091 -4.329 -20.217 1.00 96.75 119 SER A N 1
ATOM 960 C CA . SER A 1 119 ? 3.243 -3.298 -19.617 1.00 96.75 119 SER A CA 1
ATOM 961 C C . SER A 1 119 ? 3.175 -3.479 -18.106 1.00 96.75 119 SER A C 1
ATOM 963 O O . SER A 1 119 ? 2.977 -4.592 -17.611 1.00 96.75 119 SER A O 1
ATOM 965 N N . ARG A 1 120 ? 3.278 -2.373 -17.368 1.00 97.56 120 ARG A N 1
ATOM 966 C CA . ARG A 1 120 ? 3.136 -2.363 -15.910 1.00 97.56 120 ARG A CA 1
ATOM 967 C C . ARG A 1 120 ? 1.725 -2.768 -15.494 1.00 97.56 120 ARG A C 1
ATOM 969 O O . ARG A 1 120 ? 0.727 -2.254 -16.003 1.00 97.56 120 ARG A O 1
ATOM 976 N N . ARG A 1 121 ? 1.645 -3.688 -14.540 1.00 96.31 121 ARG A N 1
ATOM 977 C CA . ARG A 1 121 ? 0.423 -4.158 -13.882 1.00 96.31 121 ARG A CA 1
ATOM 978 C C . ARG A 1 121 ? 0.647 -4.199 -12.383 1.00 96.31 121 ARG A C 1
ATOM 980 O O . ARG A 1 121 ? 1.780 -4.273 -11.921 1.00 96.31 121 ARG A O 1
ATOM 987 N N . CYS A 1 122 ? -0.436 -4.211 -11.619 1.00 95.19 122 CYS A N 1
ATOM 988 C CA . CYS A 1 122 ? -0.373 -4.540 -10.206 1.00 95.19 122 CYS A CA 1
ATOM 989 C C . CYS A 1 122 ? -1.461 -5.548 -9.838 1.00 95.19 122 CYS A C 1
ATOM 991 O O . CYS A 1 122 ? -2.450 -5.725 -10.556 1.00 95.19 122 CYS A O 1
ATOM 993 N N . THR A 1 123 ? -1.277 -6.235 -8.713 1.00 95.31 123 THR A N 1
ATOM 994 C CA . THR A 1 123 ? -2.309 -7.133 -8.175 1.00 95.31 123 THR A CA 1
ATOM 995 C C . THR A 1 123 ? -3.535 -6.371 -7.664 1.00 95.31 123 THR A C 1
ATOM 997 O O . THR A 1 123 ? -4.630 -6.940 -7.633 1.00 95.31 123 THR A O 1
ATOM 1000 N N . GLY A 1 124 ? -3.351 -5.101 -7.280 1.00 92.56 124 GLY A N 1
ATOM 1001 C CA . GLY A 1 124 ? -4.391 -4.199 -6.789 1.00 92.56 124 GLY A CA 1
ATOM 1002 C C . GLY A 1 124 ? -5.242 -4.833 -5.692 1.00 92.56 124 GLY A C 1
ATOM 1003 O O . GLY A 1 124 ? -4.752 -5.576 -4.838 1.00 92.56 124 GLY A O 1
ATOM 1004 N N . ASN A 1 125 ? -6.550 -4.606 -5.771 1.00 92.50 125 ASN A N 1
ATOM 1005 C CA . ASN A 1 125 ? -7.524 -5.202 -4.854 1.00 92.50 125 ASN A CA 1
ATOM 1006 C C . ASN A 1 125 ? -7.940 -6.636 -5.226 1.00 92.50 125 ASN A C 1
ATOM 1008 O O . ASN A 1 125 ? -8.840 -7.199 -4.610 1.00 92.50 125 ASN A O 1
ATOM 1012 N N . ARG A 1 126 ? -7.360 -7.268 -6.246 1.00 86.50 126 ARG A N 1
ATOM 1013 C CA . ARG A 1 126 ? -7.878 -8.550 -6.752 1.00 86.50 126 ARG A CA 1
ATOM 1014 C C . ARG A 1 126 ? -7.373 -9.725 -5.908 1.00 86.50 126 ARG A C 1
ATOM 1016 O O . ARG A 1 126 ? -6.276 -9.653 -5.350 1.00 86.50 126 ARG A O 1
ATOM 1023 N N . PRO A 1 127 ? -8.130 -10.840 -5.829 1.00 80.06 127 PRO A N 1
ATOM 1024 C CA . PRO A 1 127 ? -7.599 -12.087 -5.294 1.00 80.06 127 PRO A CA 1
ATOM 1025 C C . PRO A 1 127 ? -6.281 -12.428 -5.988 1.00 80.06 127 PRO A C 1
ATOM 1027 O O . PRO A 1 127 ? -6.218 -12.539 -7.211 1.00 80.06 127 PRO A O 1
ATOM 1030 N N . SER A 1 128 ? -5.222 -12.545 -5.200 1.00 81.50 128 SER A N 1
ATOM 1031 C CA . SER A 1 128 ? -3.869 -12.743 -5.701 1.00 81.50 128 SER A CA 1
ATOM 1032 C C . SER A 1 128 ? -3.056 -13.589 -4.726 1.00 81.50 128 SER A C 1
ATOM 1034 O O . SER A 1 128 ? -3.471 -13.850 -3.592 1.00 81.50 128 SER A O 1
ATOM 1036 N N . ASN A 1 129 ? -1.869 -14.004 -5.169 1.00 83.00 129 ASN A N 1
ATOM 1037 C CA . ASN A 1 129 ? -0.909 -14.721 -4.332 1.00 83.00 129 ASN A CA 1
ATOM 1038 C C . ASN A 1 129 ? -0.149 -13.804 -3.357 1.00 83.00 129 ASN A C 1
ATOM 1040 O O . ASN A 1 129 ? 0.713 -14.292 -2.626 1.00 83.00 129 ASN A O 1
ATOM 1044 N N . VAL A 1 130 ? -0.475 -12.507 -3.307 1.00 87.31 130 VAL A N 1
ATOM 1045 C CA . VAL A 1 130 ? 0.031 -11.596 -2.276 1.00 87.31 130 VAL A CA 1
ATOM 1046 C C . VAL A 1 130 ? -0.597 -11.990 -0.946 1.00 87.31 130 VAL A C 1
ATOM 1048 O O . VAL A 1 130 ? -1.821 -12.061 -0.813 1.00 87.31 130 VAL A O 1
ATOM 1051 N N . LYS A 1 131 ? 0.256 -12.294 0.033 1.00 86.25 131 LYS A N 1
ATOM 1052 C CA . LYS A 1 131 ? -0.153 -12.721 1.370 1.00 86.25 131 LYS A CA 1
ATOM 1053 C C . LYS A 1 131 ? 0.364 -11.732 2.398 1.00 86.25 131 LYS A C 1
ATOM 1055 O O . LYS A 1 131 ? 1.553 -11.726 2.701 1.00 86.25 131 LYS A O 1
ATOM 1060 N N . LEU A 1 132 ? -0.544 -10.954 2.968 1.00 84.00 132 LEU A N 1
ATOM 1061 C CA . LEU A 1 132 ? -0.279 -10.136 4.135 1.00 84.00 132 LEU A CA 1
ATOM 1062 C C . LEU A 1 132 ? -0.638 -10.943 5.384 1.00 84.00 132 LEU A C 1
ATOM 1064 O O . LEU A 1 132 ? -1.800 -11.272 5.626 1.00 84.00 132 LEU A O 1
ATOM 1068 N N . ARG A 1 133 ? 0.379 -11.295 6.170 1.00 79.44 133 ARG A N 1
ATOM 1069 C CA . ARG A 1 133 ? 0.212 -11.995 7.445 1.00 79.44 133 ARG A CA 1
ATOM 1070 C C . ARG A 1 133 ? 0.654 -11.090 8.577 1.00 79.44 133 ARG A C 1
ATOM 1072 O O . ARG A 1 133 ? 1.796 -10.656 8.606 1.00 79.44 133 ARG A O 1
ATOM 1079 N N . ILE A 1 134 ? -0.264 -10.846 9.502 1.00 78.31 134 ILE A N 1
ATOM 1080 C CA . ILE A 1 134 ? -0.001 -10.115 10.737 1.00 78.31 134 ILE A CA 1
ATOM 1081 C C . ILE A 1 134 ? -0.190 -11.124 11.866 1.00 78.31 134 ILE A C 1
ATOM 1083 O O . ILE A 1 134 ? -1.312 -11.445 12.249 1.00 78.31 134 ILE A O 1
ATOM 1087 N N . ASP A 1 135 ? 0.916 -11.688 12.334 1.00 67.69 135 ASP A N 1
ATOM 1088 C CA . ASP A 1 135 ? 0.981 -12.687 13.409 1.00 67.69 135 ASP A CA 1
ATOM 1089 C C . ASP A 1 135 ? 1.431 -12.085 14.753 1.00 67.69 135 ASP A C 1
ATOM 1091 O O . ASP A 1 135 ? 1.513 -12.777 15.771 1.00 67.69 135 ASP A O 1
ATOM 1095 N N . SER A 1 136 ? 1.727 -10.786 14.751 1.00 56.66 136 SER A N 1
ATOM 1096 C CA . SER A 1 136 ? 2.453 -10.104 15.813 1.00 56.66 136 SER A CA 1
ATOM 1097 C C . SER A 1 136 ? 1.539 -9.396 16.815 1.00 56.66 136 SER A C 1
ATOM 1099 O O . SER A 1 136 ? 0.425 -8.972 16.507 1.00 56.66 136 SER A O 1
ATOM 1101 N N . ARG A 1 137 ? 2.046 -9.262 18.046 1.00 53.06 137 ARG A N 1
ATOM 1102 C CA . ARG A 1 137 ? 1.409 -8.527 19.147 1.00 53.06 137 ARG A CA 1
ATOM 1103 C C . ARG A 1 137 ? 1.853 -7.069 19.107 1.00 53.06 137 ARG A C 1
ATOM 1105 O O . ARG A 1 137 ? 3.053 -6.806 19.094 1.00 53.06 137 ARG A O 1
ATOM 1112 N N . PHE A 1 138 ? 0.912 -6.136 19.179 1.00 53.78 138 PHE A N 1
ATOM 1113 C CA . PHE A 1 138 ? 1.224 -4.718 19.345 1.00 53.78 138 PHE A CA 1
ATOM 1114 C C . PHE A 1 138 ? 1.119 -4.349 20.830 1.00 53.78 138 PHE A C 1
ATOM 1116 O O . PHE A 1 138 ? 0.093 -4.584 21.464 1.00 53.78 138 PHE A O 1
ATOM 1123 N N . TYR A 1 139 ? 2.202 -3.816 21.399 1.00 47.97 139 TYR A N 1
ATOM 1124 C CA . TYR A 1 139 ? 2.233 -3.262 22.754 1.00 47.97 139 TYR A CA 1
ATOM 1125 C C . TYR A 1 139 ? 2.266 -1.741 22.648 1.00 47.97 139 TYR A C 1
ATOM 1127 O O . TYR A 1 139 ? 3.108 -1.203 21.930 1.00 47.97 139 TYR A O 1
ATOM 1135 N N . ASN A 1 140 ? 1.405 -1.043 23.388 1.00 49.31 140 ASN A N 1
ATOM 1136 C CA . ASN A 1 140 ? 1.612 0.374 23.657 1.00 49.31 140 ASN A CA 1
ATOM 1137 C C . ASN A 1 140 ? 1.866 0.604 25.152 1.00 49.31 140 ASN A C 1
ATOM 1139 O O . ASN A 1 140 ? 1.366 -0.116 26.020 1.00 49.31 140 ASN A O 1
ATOM 1143 N N . TYR A 1 141 ? 2.669 1.623 25.459 1.00 44.91 141 TYR A N 1
ATOM 1144 C CA . TYR A 1 141 ? 2.989 1.998 26.839 1.00 44.91 141 TYR A CA 1
ATOM 1145 C C . TYR A 1 141 ? 1.749 2.424 27.646 1.00 44.91 141 TYR A C 1
ATOM 1147 O O . TYR A 1 141 ? 1.767 2.349 28.874 1.00 44.91 141 TYR A O 1
ATOM 1155 N N . SER A 1 142 ? 0.665 2.801 26.961 1.00 59.09 142 SER A N 1
ATOM 1156 C CA . SER A 1 142 ? -0.617 3.211 27.543 1.00 59.09 142 SER A CA 1
ATOM 1157 C C . SER A 1 142 ? -1.486 2.050 28.051 1.00 59.09 142 SER A C 1
ATOM 1159 O O . SER A 1 142 ? -2.500 2.303 28.693 1.00 59.09 142 SER A O 1
ATOM 1161 N N . ARG A 1 143 ? -1.070 0.787 27.854 1.00 52.94 143 ARG A N 1
ATOM 1162 C CA . ARG A 1 143 ? -1.783 -0.432 28.287 1.00 52.94 143 ARG A CA 1
ATOM 1163 C C . ARG A 1 143 ? -3.159 -0.635 27.639 1.00 52.94 143 ARG A C 1
ATOM 1165 O O . ARG A 1 143 ? -4.028 -1.234 28.276 1.00 52.94 143 ARG A O 1
ATOM 1172 N N . ASP A 1 144 ? -3.343 -0.237 26.384 1.00 53.78 144 ASP A N 1
ATOM 1173 C CA . ASP A 1 144 ? -4.497 -0.706 25.610 1.00 53.78 144 ASP A CA 1
ATOM 1174 C C . ASP A 1 144 ? -4.352 -2.227 25.433 1.00 53.78 144 ASP A C 1
ATOM 1176 O O . ASP A 1 144 ? -3.470 -2.715 24.724 1.00 53.78 144 ASP A O 1
ATOM 1180 N N . ARG A 1 145 ? -5.109 -2.998 26.222 1.00 42.91 145 ARG A N 1
ATOM 1181 C CA . ARG A 1 145 ? -4.874 -4.434 26.417 1.00 42.91 145 ARG A CA 1
ATOM 1182 C C . ARG A 1 145 ? -5.670 -5.269 25.434 1.00 42.91 145 ARG A C 1
ATOM 1184 O O . ARG A 1 145 ? -6.874 -5.114 25.293 1.00 42.91 145 ARG A O 1
ATOM 1191 N N . LEU A 1 146 ? -4.968 -6.232 24.848 1.00 45.50 146 LEU A N 1
ATOM 1192 C CA . LEU A 1 146 ? -5.529 -7.310 24.064 1.00 45.50 146 LEU A CA 1
ATOM 1193 C C . LEU A 1 146 ? -4.933 -8.655 24.554 1.00 45.50 146 LEU A C 1
ATOM 1195 O O . LEU A 1 146 ? -3.802 -8.994 24.222 1.00 45.50 146 LEU A O 1
ATOM 1199 N N . VAL A 1 147 ? -5.668 -9.418 25.372 1.00 38.88 147 VAL A N 1
ATOM 1200 C CA . VAL A 1 147 ? -5.317 -10.770 25.858 1.00 38.88 147 VAL A CA 1
ATOM 1201 C C . VAL A 1 147 ? -5.726 -11.893 24.880 1.00 38.88 147 VAL A C 1
ATOM 1203 O O . VAL A 1 147 ? -6.893 -12.238 24.782 1.00 38.88 147 VAL A O 1
ATOM 1206 N N . VAL A 1 148 ? -4.782 -12.575 24.220 1.00 43.31 148 VAL A N 1
ATOM 1207 C CA . VAL A 1 148 ? -5.090 -13.820 23.473 1.00 43.31 148 VAL A CA 1
ATOM 1208 C C . VAL A 1 148 ? -5.019 -15.043 24.391 1.00 43.31 148 VAL A C 1
ATOM 1210 O O . VAL A 1 148 ? -3.991 -15.289 25.023 1.00 43.31 148 VAL A O 1
ATOM 1213 N N . ALA A 1 149 ? -6.070 -15.866 24.377 1.00 36.56 149 ALA A N 1
ATOM 1214 C CA . ALA A 1 149 ? -6.030 -17.237 24.873 1.00 36.56 149 ALA A CA 1
ATOM 1215 C C . ALA A 1 149 ? -5.167 -18.113 23.948 1.00 36.56 149 ALA A C 1
ATOM 1217 O O . ALA A 1 149 ? -5.499 -18.342 22.784 1.00 36.56 149 ALA A O 1
ATOM 1218 N N . THR A 1 150 ? -4.058 -18.632 24.468 1.00 38.59 150 THR A N 1
ATOM 1219 C CA . THR A 1 150 ? -3.316 -19.724 23.839 1.00 38.59 150 THR A CA 1
ATOM 1220 C C . THR A 1 150 ? -4.247 -20.927 23.729 1.00 38.59 150 THR A C 1
ATOM 1222 O O . THR A 1 150 ? -4.727 -21.442 24.738 1.00 38.59 150 THR A O 1
ATOM 1225 N N . ARG A 1 151 ? -4.493 -21.414 22.510 1.00 38.09 151 ARG A N 1
ATOM 1226 C CA . ARG A 1 151 ? -5.063 -22.749 22.325 1.00 38.09 151 ARG A CA 1
ATOM 1227 C C . ARG A 1 151 ? -3.994 -23.738 22.787 1.00 38.09 151 ARG A C 1
ATOM 1229 O O . ARG A 1 151 ? -3.069 -24.050 22.042 1.00 38.09 151 ARG A O 1
ATOM 1236 N N . ALA A 1 152 ? -4.077 -24.169 24.042 1.00 39.00 152 ALA A N 1
ATOM 1237 C CA . ALA A 1 152 ? -3.345 -25.336 24.492 1.00 39.00 152 ALA A CA 1
ATOM 1238 C C . ALA A 1 152 ? -3.806 -26.512 23.624 1.00 39.00 152 ALA A C 1
ATOM 1240 O O . ALA A 1 152 ? -4.996 -26.831 23.569 1.00 39.00 152 ALA A O 1
ATOM 1241 N N . LEU A 1 153 ? -2.862 -27.136 22.923 1.00 41.66 153 LEU A N 1
ATOM 1242 C CA . LEU A 1 153 ? -3.000 -28.522 22.509 1.00 41.66 153 LEU A CA 1
ATOM 1243 C C . LEU A 1 153 ? -3.148 -29.330 23.800 1.00 41.66 153 LEU A C 1
ATOM 1245 O O . LEU A 1 153 ? -2.159 -29.652 24.451 1.00 41.66 153 LEU A O 1
ATOM 1249 N N . ILE A 1 154 ? -4.386 -29.587 24.215 1.00 40.19 154 ILE A N 1
ATOM 1250 C CA . ILE A 1 154 ? -4.659 -30.598 25.229 1.00 40.19 154 ILE A CA 1
ATOM 1251 C C . ILE A 1 154 ? -4.435 -31.932 24.523 1.00 40.19 154 ILE A C 1
ATOM 1253 O O . ILE A 1 154 ? -5.304 -32.423 23.804 1.00 40.19 154 ILE A O 1
ATOM 1257 N N . SER A 1 155 ? -3.239 -32.493 24.681 1.00 41.25 155 SER A N 1
ATOM 1258 C CA . SER A 1 155 ? -3.045 -33.928 24.545 1.00 41.25 155 SER A CA 1
ATOM 1259 C C . SER A 1 155 ? -3.895 -34.601 25.620 1.00 41.25 155 SER A C 1
ATOM 1261 O O . SER A 1 155 ? -3.723 -34.377 26.817 1.00 41.25 155 SER A O 1
ATOM 1263 N N . SER A 1 156 ? -4.876 -35.388 25.192 1.00 41.53 156 SER A N 1
ATOM 1264 C CA . SER A 1 156 ? -5.620 -36.261 26.092 1.00 41.53 156 SER A CA 1
ATOM 1265 C C . SER A 1 156 ? -4.655 -37.292 26.691 1.00 41.53 156 SER A C 1
ATOM 1267 O O . SER A 1 156 ? -3.900 -37.903 25.931 1.00 41.53 156 SER A O 1
ATOM 1269 N N . PRO A 1 157 ? -4.651 -37.529 28.011 1.00 46.66 157 PRO A N 1
ATOM 1270 C CA . PRO A 1 157 ? -3.964 -38.686 28.557 1.00 46.66 157 PRO A CA 1
ATOM 1271 C C . PRO A 1 157 ? -4.768 -39.946 28.213 1.00 46.66 157 PRO A C 1
ATOM 1273 O O . PRO A 1 157 ? -5.966 -40.026 28.490 1.00 46.66 157 PRO A O 1
ATOM 1276 N N . SER A 1 158 ? -4.108 -40.932 27.605 1.00 47.34 158 SER A N 1
ATOM 1277 C CA . SER A 1 158 ? -4.638 -42.291 27.503 1.00 47.34 158 SER A CA 1
ATOM 1278 C C . SER A 1 158 ? -4.865 -42.855 28.909 1.00 47.34 158 SER A C 1
ATOM 1280 O O . SER A 1 158 ? -3.940 -42.811 29.723 1.00 47.34 158 SER A O 1
ATOM 1282 N N . PRO A 1 159 ? -6.035 -43.435 29.216 1.00 54.16 159 PRO A N 1
ATOM 1283 C CA . PRO A 1 159 ? -6.181 -44.263 30.395 1.00 54.16 159 PRO A CA 1
ATOM 1284 C C . PRO A 1 159 ? -5.640 -45.657 30.059 1.00 54.16 159 PRO A C 1
ATOM 1286 O O . PRO A 1 159 ? -6.214 -46.369 29.241 1.00 54.16 159 PRO A O 1
ATOM 1289 N N . MET A 1 160 ? -4.545 -46.065 30.695 1.00 45.31 160 MET A N 1
ATOM 1290 C CA . MET A 1 160 ? -4.317 -47.486 30.953 1.00 45.31 160 MET A CA 1
ATOM 1291 C C . MET A 1 160 ? -4.265 -47.670 32.460 1.00 45.31 160 MET A C 1
ATOM 1293 O O . MET A 1 160 ? -3.340 -47.216 33.132 1.00 45.31 160 MET A O 1
ATOM 1297 N N . GLY A 1 161 ? -5.350 -48.247 32.969 1.00 53.00 161 GLY A N 1
ATOM 1298 C CA . GLY A 1 161 ? -5.402 -48.814 34.301 1.00 53.00 161 GLY A CA 1
ATOM 1299 C C . GLY A 1 161 ? -4.592 -50.107 34.379 1.00 53.00 161 GLY A C 1
ATOM 1300 O O . GLY A 1 161 ? -4.312 -50.715 33.349 1.00 53.00 161 GLY A O 1
ATOM 1301 N N . ALA A 1 162 ? -4.242 -50.419 35.630 1.00 47.81 162 ALA A N 1
ATOM 1302 C CA . ALA A 1 162 ? -3.955 -51.717 36.251 1.00 47.81 162 ALA A CA 1
ATOM 1303 C C . ALA A 1 162 ? -3.459 -52.872 35.363 1.00 47.81 162 ALA A C 1
ATOM 1305 O O . ALA A 1 162 ? -4.255 -53.393 34.552 1.00 47.81 162 ALA A O 1
#

Sequence (162 aa):
MKPNDQAVRLKSELMDRWAPHLTLIGDFHSHTYENLAEVRDIRGFEFSDADEASFLDDDFLWERANDQPIMLAMTICKLARVHEKHAAETIRSNIAYFDVGEFRFWLNAAVGFLDASGSRRCTGNRPSNVKLRIDSRFYNYSRDRLVVATRALISSPSPMGA

pLDDT: mean 82.26, std 18.22, range [36.56, 97.56]

Foldseek 3Di:
DADPVVVVVVVQVVCCVPPVVDFQQEDEDEAEDAEPVVCVVVVVLFDDPVNQVSRQPPPPNCVRNVQKHKYKYKYKYFYPDDDQDQDWAAPAQQWIWDDDQRMIIIIGMKIWHQDPVRGIDICGPPRDPRGDDDPDGDDDPVCSDHDDDDPPPPPDDDDDDD

Secondary structure (DSSP, 8-state):
----HHHHHHHHHHHHHH-TT----EEEEEEEEEEHHHHHHTTTTSPPHHHHHHHHS-HHHHHHTTT--EEEEEEEEE-SS-----S-EEEETTEEEEEETTEEEEEEEEEEEE-TTS-EEE-TTS--S------PPP--TT------------PPPP----

=== Feature glossary ===
Feature key, reading from the visual/contextual features back to the raw sequence:

Rendered structure images. Structure images are PyMOL renders from six orthogonal camera directions. Cartoon representation draws helices as coils and strands as arrows; sticks shows the backbone as bonds; surface shows the solvent-excluded envelope. Rainbow coloring maps sequence position to hue (blue→red, N→C); chain coloring assigns a distinct color per polypeptide.

Contact-map, Ramachandran, and PAE plots. Three diagnostic plots accompany the record. The Cα contact map visualizes the tertiary structure as a 2D adjacency matrix (8 Å cutoff, sequence-local contacts suppressed). The Ramachandran plot shows the distribution of backbone (φ, ψ) torsions, with points in the α and β basins reflecting secondary structure content. The PAE plot shows AlphaFold's inter-residue confidence as a color matrix.

InterPro / GO / CATH / organism. The annotation block draws on four external resources. InterPro: which protein families and domains the sequence belongs to. GO: standardized terms for what the protein does, what process it participates in, and where in the cell it acts. CATH: which structural fold it has in the CATH hierarchy. Organism: the species of origin.

Nearest PDB structures. Structural nearest neighbors (via Foldseek easy-search vs the PDB). Reported per hit: target PDB id, E-value, and alignment TM-score. A TM-score above ~0.5 is the conventional threshold for 'same fold'.

Predicted aligned error. Predicted aligned error is AlphaFold's pairwise confidence. Unlike pLDDT (per-residue), PAE is per-residue-pair and captures whether two parts of the structure are correctly placed relative to each other. Units are ångströms of expected positional error.

Solvent-accessible surface area. SASA measures how much of the protein is reachable by solvent. It is computed by rolling a water-sized probe over the atomic surface and summing the exposed area (Å²). Per-residue SASA distinguishes core (buried, low SASA) from surface (exposed, high SASA) residues; total SASA is a whole-molecule size measure.

B-factor. Crystallographic B-factors measure how much each atom's electron density is smeared out, in Å². They rise in mobile loops and surface residues and fall in the buried interior. In AlphaFold models this column is repurposed to hold pLDDT instead.

pLDDT. For AlphaFold models, the B-factor field carries pLDDT — the model's own estimate of local accuracy on a 0–100 scale. Regions with pLDDT<50 should be treated as essentially unmodeled; they often correspond to intrinsically disordered segments.

Backbone torsions (φ/ψ). φ (phi) and ψ (psi) are the two rotatable backbone dihedrals per residue: φ is the C(i-1)–N–Cα–C torsion, ψ is the N–Cα–C–N(i+1) torsion, both in degrees on (−180°, 180°]. α-helical residues cluster near (−60°, −45°); β-strand residues near (−120°, +130°). A Ramachandran plot is simply a scatter of (φ, ψ) for every residue.

Radius of gyration, Cα contacts, bounding box. Radius of gyration (Rg) is the root-mean-square distance of Cα atoms from their centroid — a single number for overall size and compactness. A globular domain of N residues has Rg ≈ 2.2·N^0.38 Å; an extended or disordered chain has a much larger Rg. The Cα contact count is the number of residue pairs whose Cα atoms are within 8 Å and are more than four positions apart in sequence — a standard proxy for tertiary packing density. The bounding box is the smallest axis-aligned box enclosing all Cα atoms.

Secondary structure (3-state, P-SEA). Three-state secondary structure (P-SEA) collapses the eight DSSP classes into helix (a), strand (b), and coil (c). P-SEA assigns these from Cα geometry alone — distances and angles — without requiring backbone oxygens, so it works on any Cα trace.

Secondary structure (8-state, DSSP). Secondary structure is the local, repeating backbone conformation. DSSP classifies it into eight states by reading the hydrogen-bond network: three helix types (H, G, I), two β types (E, B), two non-regular types (T, S), and unstructured coil (-).

Foldseek 3Di. The Foldseek 3Di string encodes local tertiary geometry as a 20-letter alphabet — one character per residue — derived from the relative positions of nearby Cα atoms. Unlike the amino-acid sequence, 3Di is a direct function of the 3D structure, so two proteins with the same fold have similar 3Di strings even at low sequence identity.

mmCIF coordinates. Structure coordinates are given as an mmCIF _atom_site loop: one row per atom with element, residue name, chain id, sequence number, and x/y/z position in Å. Only the four main-chain atoms per residue are included here; side chains are omitted to keep the record compact.

Sequence. This is the polypeptide sequence — one letter per residue, N-terminus first. Length ranges from a few dozen residues for small domains to over a thousand for large multi-domain proteins.